Protein AF-A0AAJ1UJC8-F1 (afdb_monomer_lite)

Secondary structure (DSSP, 8-state):
-TTS-HHHHHHHHHHHHHHHHH-TTS-HHHHHHHHH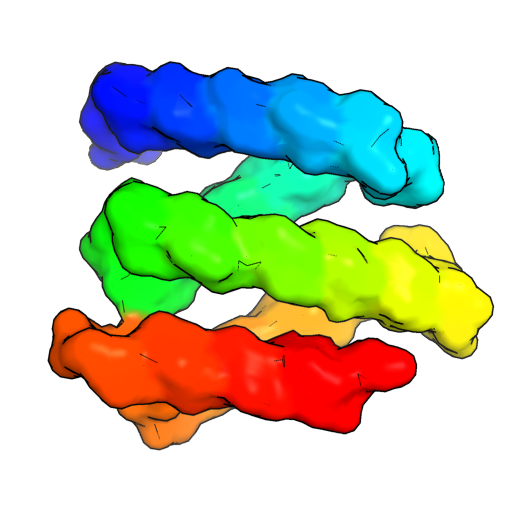HHHHHHSSHHHHHHHHHHHHHHHHHHHHHH-TTTHHHHHHHHHHHHHHTTTT-SSHHHHHHHHHHHHTT-

pLDDT: mean 84.85, std 6.51, range [46.31, 91.12]

Structure (mmCIF, N/CA/C/O backbone):
data_AF-A0AAJ1UJC8-F1
#
_entry.id   AF-A0AAJ1UJC8-F1
#
loop_
_atom_site.group_PDB
_atom_site.id
_atom_site.type_symbol
_atom_site.label_atom_id
_atom_site.label_alt_id
_atom_site.label_comp_id
_atom_site.label_asym_id
_atom_site.label_entity_id
_atom_site.label_seq_id
_atom_site.pdbx_PDB_ins_code
_atom_site.Cartn_x
_atom_site.Cartn_y
_atom_site.Cartn_z
_atom_site.occupancy
_atom_site.B_iso_or_equiv
_atom_site.auth_seq_id
_atom_site.auth_comp_id
_atom_site.auth_asym_id
_atom_site.auth_atom_id
_atom_site.pdbx_PDB_model_num
ATOM 1 N N . MET A 1 1 ? 4.176 17.114 0.044 1.00 52.53 1 MET A N 1
ATOM 2 C CA . MET A 1 1 ? 4.171 16.309 -1.205 1.00 52.53 1 MET A CA 1
ATOM 3 C C . MET A 1 1 ? 5.011 16.971 -2.307 1.00 52.53 1 MET A C 1
ATOM 5 O O . MET A 1 1 ? 4.641 16.918 -3.474 1.00 52.53 1 MET A O 1
ATOM 9 N N . ALA A 1 2 ? 6.133 17.609 -1.962 1.00 46.31 2 ALA A N 1
ATOM 10 C CA . ALA A 1 2 ? 7.000 18.229 -2.961 1.00 46.31 2 ALA A CA 1
ATOM 11 C C . ALA A 1 2 ? 7.847 17.137 -3.635 1.00 46.31 2 ALA A C 1
ATOM 13 O O . ALA A 1 2 ? 8.385 16.286 -2.932 1.00 46.31 2 ALA A O 1
ATOM 14 N N . GLY A 1 3 ? 7.905 17.126 -4.969 1.00 63.94 3 GLY A N 1
ATOM 15 C CA . GLY A 1 3 ? 8.744 16.208 -5.754 1.00 63.94 3 GLY A CA 1
ATOM 16 C C . GLY A 1 3 ? 8.019 15.063 -6.472 1.00 63.94 3 GLY A C 1
ATOM 17 O O . GLY A 1 3 ? 8.605 14.465 -7.364 1.00 63.94 3 GLY A O 1
ATOM 18 N N . LEU A 1 4 ? 6.750 14.780 -6.153 1.00 67.94 4 LEU A N 1
ATOM 19 C CA . LEU A 1 4 ? 5.981 13.755 -6.869 1.00 67.94 4 LEU A CA 1
ATOM 20 C C . LEU A 1 4 ? 5.298 14.369 -8.111 1.00 67.94 4 LEU A C 1
ATOM 22 O O . LEU A 1 4 ? 4.667 15.431 -7.971 1.00 67.94 4 LEU A O 1
ATOM 26 N N . PRO A 1 5 ? 5.366 13.741 -9.299 1.00 79.44 5 PRO A N 1
ATOM 27 C CA . PRO A 1 5 ? 4.606 14.172 -10.468 1.00 79.44 5 PRO A CA 1
ATOM 28 C C . PRO A 1 5 ? 3.118 14.345 -10.148 1.00 79.44 5 PRO A C 1
ATOM 30 O O . PRO A 1 5 ? 2.547 13.629 -9.326 1.00 79.44 5 PRO A O 1
ATOM 33 N N . GLU A 1 6 ? 2.473 15.324 -10.778 1.00 80.69 6 GLU A N 1
ATOM 34 C CA . GLU A 1 6 ? 1.062 15.631 -10.511 1.00 80.69 6 GLU A CA 1
ATOM 35 C C . GLU A 1 6 ? 0.134 14.464 -10.876 1.00 80.69 6 GLU A C 1
ATOM 37 O O . GLU A 1 6 ? -0.797 14.159 -10.131 1.00 80.69 6 GLU A O 1
ATOM 42 N N . LYS A 1 7 ? 0.472 13.730 -11.944 1.00 81.88 7 LYS A N 1
ATOM 43 C CA . LYS A 1 7 ? -0.191 12.473 -12.321 1.00 81.88 7 LYS A CA 1
ATOM 44 C C . LYS A 1 7 ? -0.176 11.428 -11.197 1.00 81.88 7 LYS A C 1
ATOM 46 O O . LYS A 1 7 ? -1.203 10.817 -10.923 1.00 81.88 7 LYS A O 1
ATOM 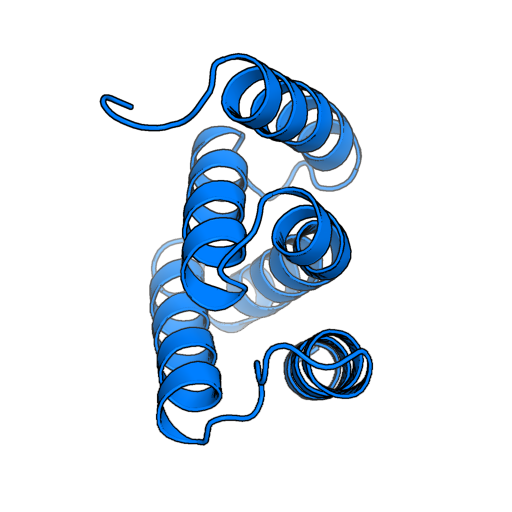51 N N . ASP A 1 8 ? 0.948 11.288 -10.500 1.00 80.50 8 ASP A N 1
ATOM 52 C CA . ASP A 1 8 ? 1.134 10.265 -9.469 1.00 80.50 8 ASP A CA 1
ATOM 53 C C . ASP A 1 8 ? 0.397 10.668 -8.190 1.00 80.50 8 ASP A C 1
ATOM 55 O O . ASP A 1 8 ? -0.228 9.841 -7.533 1.00 80.50 8 ASP A O 1
ATOM 59 N N . ARG A 1 9 ? 0.380 11.971 -7.871 1.00 79.69 9 ARG A N 1
ATOM 60 C CA . ARG A 1 9 ? -0.439 12.510 -6.773 1.00 79.69 9 ARG A CA 1
ATOM 61 C C . ARG A 1 9 ? -1.923 12.273 -7.002 1.00 79.69 9 ARG A C 1
ATOM 63 O O . ARG A 1 9 ? -2.626 11.910 -6.059 1.00 79.69 9 ARG A O 1
ATOM 70 N N . LYS A 1 10 ? -2.393 12.488 -8.232 1.00 85.62 10 LYS A N 1
ATOM 71 C CA . LYS A 1 10 ? -3.791 12.257 -8.588 1.00 85.62 10 LYS A CA 1
ATOM 72 C C . LYS A 1 10 ? -4.144 10.775 -8.471 1.00 85.62 10 LYS A C 1
ATOM 74 O O . LYS A 1 10 ? -5.089 10.458 -7.761 1.00 85.62 10 LYS A O 1
ATOM 79 N N . LEU A 1 11 ? -3.324 9.888 -9.043 1.00 83.12 11 LEU A N 1
ATOM 80 C CA . LEU A 1 11 ? -3.504 8.436 -8.937 1.00 83.12 11 LEU A CA 1
ATOM 81 C C . LEU A 1 11 ? -3.602 7.976 -7.473 1.00 83.12 11 LEU A C 1
ATOM 83 O O . LEU A 1 11 ? -4.546 7.283 -7.107 1.00 83.12 11 LEU A O 1
ATOM 87 N N . MET A 1 12 ? -2.674 8.418 -6.618 1.00 81.31 12 MET A N 1
ATOM 88 C CA . MET A 1 12 ? -2.700 8.097 -5.186 1.00 81.31 12 MET A CA 1
ATOM 89 C C . MET A 1 12 ? -3.981 8.570 -4.500 1.00 81.31 12 MET A C 1
ATOM 91 O O . MET A 1 12 ? -4.538 7.848 -3.679 1.00 81.31 12 MET A O 1
ATOM 95 N N . THR A 1 13 ? -4.425 9.787 -4.812 1.00 83.81 13 THR A N 1
ATOM 96 C CA . THR A 1 13 ? -5.607 10.387 -4.184 1.00 83.81 13 THR A CA 1
ATOM 97 C C . THR A 1 13 ? -6.875 9.656 -4.616 1.00 83.81 13 THR A C 1
ATOM 99 O O . THR A 1 13 ? -7.664 9.260 -3.761 1.00 83.81 13 THR A O 1
ATOM 102 N N . ASP A 1 14 ? -7.035 9.410 -5.919 1.00 87.88 14 ASP A N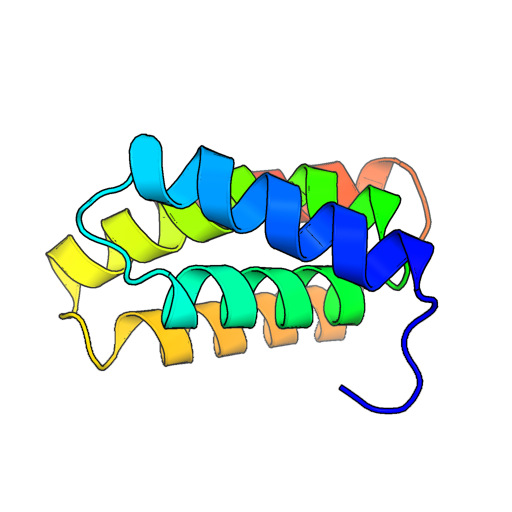 1
ATOM 103 C CA . ASP A 1 14 ? -8.179 8.687 -6.482 1.00 87.88 14 ASP A CA 1
ATOM 104 C C . ASP A 1 14 ? -8.265 7.275 -5.881 1.00 87.88 14 ASP A C 1
ATOM 106 O O . ASP A 1 14 ? -9.329 6.837 -5.432 1.00 87.88 14 ASP A O 1
ATOM 110 N N . ARG A 1 15 ? -7.119 6.592 -5.769 1.00 86.88 15 ARG A N 1
ATOM 111 C CA . ARG A 1 15 ? -7.054 5.259 -5.174 1.00 86.88 15 ARG A CA 1
ATOM 112 C C . ARG A 1 15 ? -7.321 5.259 -3.675 1.00 86.88 15 ARG A C 1
ATOM 114 O O . ARG A 1 15 ? -8.007 4.367 -3.180 1.00 86.88 15 ARG A O 1
ATOM 121 N N . ALA A 1 16 ? -6.806 6.244 -2.943 1.00 83.50 16 ALA A N 1
ATOM 122 C CA . ALA A 1 16 ? -7.053 6.356 -1.513 1.00 83.50 16 ALA A CA 1
ATOM 123 C C . ALA A 1 16 ? -8.537 6.583 -1.211 1.00 83.50 16 ALA A C 1
ATOM 125 O O . ALA A 1 16 ? -9.072 5.964 -0.293 1.00 83.50 16 ALA A O 1
ATOM 126 N N . VAL A 1 17 ? -9.215 7.407 -2.016 1.00 86.44 17 VAL A N 1
ATOM 127 C CA . VAL A 1 17 ? -10.668 7.600 -1.937 1.00 86.44 17 VAL A CA 1
ATOM 128 C C . VAL A 1 17 ? -11.401 6.284 -2.203 1.00 86.44 17 VAL A C 1
ATOM 130 O O . VAL A 1 17 ? -12.225 5.879 -1.383 1.00 86.44 17 VAL A O 1
ATOM 133 N N . GLU A 1 18 ? -11.068 5.569 -3.281 1.00 88.88 18 GLU A N 1
ATOM 134 C CA . GLU A 1 18 ? -11.677 4.267 -3.592 1.00 88.88 18 GLU A CA 1
ATOM 135 C C . GLU A 1 18 ? -11.498 3.253 -2.448 1.00 88.88 18 GLU A C 1
ATOM 137 O O . GLU A 1 18 ? -12.451 2.586 -2.038 1.00 88.88 18 GLU A O 1
ATOM 142 N N . LEU A 1 19 ? -10.282 3.146 -1.907 1.00 87.81 19 LEU A N 1
ATOM 143 C CA . LEU A 1 19 ? -9.959 2.199 -0.842 1.00 87.81 19 LEU A CA 1
ATOM 144 C C . LEU A 1 19 ? -10.580 2.594 0.497 1.00 87.81 19 LEU A C 1
ATOM 146 O O . LEU A 1 19 ? -11.027 1.705 1.216 1.00 87.81 19 LEU A O 1
ATOM 150 N N . SER A 1 20 ? -10.695 3.887 0.809 1.00 85.44 20 SER A N 1
ATOM 151 C CA . SER A 1 20 ? -11.398 4.350 2.015 1.00 85.44 20 SER A CA 1
ATOM 152 C C . SER A 1 20 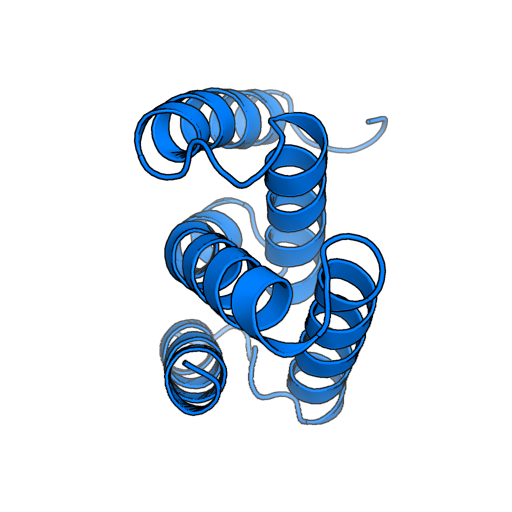? -12.871 3.933 2.027 1.00 85.44 20 SER A C 1
ATOM 154 O O . SER A 1 20 ? -13.412 3.606 3.080 1.00 85.44 20 SER A O 1
ATOM 156 N N . GLY A 1 21 ? -13.507 3.849 0.851 1.00 85.44 21 GLY A N 1
ATOM 157 C CA . GLY A 1 21 ? -14.869 3.330 0.719 1.00 85.44 21 GLY A CA 1
ATOM 158 C C . GLY A 1 21 ? -14.970 1.817 0.947 1.00 85.44 21 GLY A C 1
ATOM 159 O O . GLY A 1 21 ? -16.002 1.333 1.406 1.00 85.44 21 GLY A O 1
ATOM 160 N N . ARG A 1 22 ? -13.906 1.059 0.647 1.00 87.19 22 ARG A N 1
ATOM 161 C CA . ARG A 1 22 ? -13.850 -0.402 0.846 1.00 87.19 22 ARG A CA 1
ATOM 162 C C . ARG A 1 22 ? -13.401 -0.808 2.250 1.00 87.19 22 ARG A C 1
ATOM 164 O O . ARG A 1 22 ? -13.821 -1.854 2.735 1.00 87.19 22 ARG A O 1
ATOM 171 N N . TYR A 1 23 ? -12.557 -0.002 2.884 1.00 86.25 23 TYR A N 1
ATOM 172 C CA . TYR A 1 23 ? -11.932 -0.281 4.174 1.00 86.25 23 TYR A CA 1
ATOM 173 C C . TYR A 1 23 ? -12.220 0.855 5.166 1.00 86.25 23 TYR A C 1
ATOM 175 O O . TYR A 1 23 ? -11.320 1.632 5.480 1.00 86.25 23 TYR A O 1
ATOM 183 N N . PRO A 1 24 ? -13.455 0.957 5.695 1.00 81.56 24 PRO A N 1
ATOM 184 C CA . PRO A 1 24 ? -13.862 2.065 6.567 1.00 81.56 24 PRO A CA 1
ATOM 185 C C . PRO A 1 24 ? -13.085 2.124 7.892 1.00 81.56 24 PRO A C 1
ATOM 187 O O . PRO A 1 24 ? -13.064 3.157 8.553 1.00 81.56 24 PRO A O 1
ATOM 190 N N . SER A 1 25 ? -12.443 1.020 8.280 1.00 81.44 25 SER A N 1
ATOM 191 C CA . SER A 1 25 ? -11.593 0.918 9.470 1.00 81.44 25 SER A CA 1
ATOM 192 C C . SER A 1 25 ? -10.250 1.644 9.321 1.00 81.44 25 SER A C 1
ATOM 194 O O . SER A 1 25 ? -9.639 1.996 10.326 1.00 81.44 25 SER A O 1
ATOM 196 N N . ALA A 1 26 ? -9.782 1.858 8.087 1.00 83.19 26 ALA A N 1
ATOM 197 C CA . ALA A 1 26 ? -8.538 2.563 7.804 1.00 83.19 26 ALA A CA 1
ATOM 198 C C . ALA A 1 26 ? -8.841 4.033 7.496 1.00 83.19 26 ALA A C 1
ATOM 200 O O . ALA A 1 26 ? -9.670 4.340 6.636 1.00 83.19 26 ALA A O 1
ATOM 201 N N . SER A 1 27 ? -8.167 4.963 8.178 1.00 82.06 27 SER A N 1
ATOM 202 C CA . SER A 1 27 ? -8.396 6.382 7.915 1.00 82.06 27 SER A CA 1
ATOM 203 C C . SER A 1 27 ? -7.863 6.768 6.530 1.00 82.06 27 SER A C 1
ATOM 205 O O . SER A 1 27 ? -6.883 6.203 6.038 1.00 82.06 27 SER A O 1
ATOM 207 N N . ALA A 1 28 ? -8.470 7.774 5.895 1.00 81.00 28 ALA A N 1
ATOM 208 C CA . ALA A 1 28 ? -7.975 8.294 4.616 1.00 81.00 28 ALA A CA 1
ATOM 209 C C . ALA A 1 28 ? -6.507 8.757 4.713 1.00 81.00 28 ALA A C 1
ATOM 211 O O . ALA A 1 28 ? -5.743 8.615 3.759 1.00 81.00 28 ALA A O 1
ATOM 212 N N . THR A 1 29 ? -6.098 9.258 5.883 1.00 84.06 29 THR A N 1
ATOM 213 C CA . THR A 1 29 ? -4.709 9.625 6.181 1.00 84.06 29 THR A CA 1
ATOM 214 C C . THR A 1 29 ? -3.787 8.407 6.151 1.00 84.06 29 THR A C 1
ATOM 216 O O . THR A 1 29 ? -2.741 8.467 5.501 1.00 84.06 29 THR A O 1
ATOM 219 N N . ASP A 1 30 ? -4.186 7.296 6.776 1.00 84.69 30 ASP A N 1
ATOM 220 C CA . ASP A 1 30 ? -3.395 6.060 6.793 1.00 84.69 30 ASP A CA 1
ATOM 221 C C . ASP A 1 30 ? -3.266 5.475 5.390 1.00 84.69 30 ASP A C 1
ATOM 223 O O . ASP A 1 30 ? -2.176 5.100 4.969 1.00 84.69 30 ASP A O 1
ATOM 227 N N . ILE A 1 31 ? -4.356 5.459 4.619 1.00 87.19 31 ILE A N 1
ATOM 228 C CA . ILE A 1 31 ? -4.344 4.957 3.241 1.00 87.19 31 ILE A CA 1
ATOM 229 C C . ILE A 1 31 ? -3.438 5.825 2.358 1.00 87.19 31 ILE A C 1
ATOM 231 O O . ILE A 1 31 ? -2.647 5.297 1.579 1.00 87.19 31 ILE A O 1
ATOM 235 N N . MET A 1 32 ? -3.484 7.152 2.509 1.00 87.50 32 MET A N 1
ATOM 236 C CA . MET A 1 32 ? -2.576 8.067 1.807 1.00 87.50 32 MET A CA 1
ATOM 237 C C . MET A 1 32 ? -1.111 7.865 2.212 1.00 87.50 32 MET A C 1
ATOM 239 O O . MET A 1 32 ? -0.206 7.993 1.379 1.00 87.50 32 MET A O 1
ATOM 243 N N . GLN A 1 33 ? -0.855 7.544 3.481 1.00 86.19 33 GLN A N 1
ATOM 244 C CA . GLN A 1 33 ? 0.477 7.183 3.950 1.00 86.19 33 GLN A CA 1
ATOM 245 C C . GLN A 1 33 ? 0.929 5.850 3.344 1.00 86.19 33 GLN A C 1
ATOM 247 O O . GLN A 1 33 ? 2.031 5.790 2.803 1.00 86.19 33 GLN A O 1
ATOM 252 N N . MET A 1 34 ? 0.079 4.821 3.349 1.00 88.69 34 MET A N 1
ATOM 253 C CA . MET A 1 34 ? 0.360 3.523 2.725 1.00 88.69 34 MET A CA 1
ATOM 254 C C . MET A 1 34 ? 0.624 3.665 1.231 1.00 88.69 34 MET A C 1
ATOM 256 O O . MET A 1 34 ? 1.577 3.080 0.729 1.00 88.69 34 MET A O 1
ATOM 260 N N . ALA A 1 35 ? -0.131 4.515 0.534 1.00 88.31 35 ALA A N 1
ATOM 261 C CA . ALA A 1 35 ? 0.129 4.841 -0.860 1.00 88.31 35 ALA A CA 1
ATOM 262 C C . ALA A 1 35 ? 1.543 5.414 -1.026 1.00 88.31 35 ALA A C 1
ATOM 264 O O . ALA A 1 35 ? 2.308 4.949 -1.864 1.00 88.31 35 ALA A O 1
ATOM 265 N N . ARG A 1 36 ? 1.948 6.384 -0.196 1.00 86.38 36 ARG A N 1
ATOM 266 C CA . ARG A 1 36 ? 3.296 6.975 -0.282 1.00 86.38 36 ARG A CA 1
ATOM 267 C C . ARG A 1 36 ? 4.384 5.926 -0.088 1.00 86.38 36 ARG A C 1
ATOM 269 O O . ARG A 1 36 ? 5.378 5.941 -0.815 1.00 86.38 36 ARG A O 1
ATOM 276 N N . VAL A 1 37 ? 4.213 5.060 0.904 1.00 86.69 37 VAL A N 1
ATOM 277 C CA . VAL A 1 37 ? 5.191 4.014 1.200 1.00 86.69 37 VAL A CA 1
ATOM 278 C C . VAL A 1 37 ? 5.241 3.023 0.041 1.00 86.69 37 VAL A C 1
ATOM 280 O O . VAL A 1 37 ? 6.325 2.774 -0.467 1.00 86.69 37 VAL A O 1
ATOM 283 N N . ALA A 1 38 ? 4.094 2.585 -0.483 1.00 87.44 38 ALA A N 1
ATOM 284 C CA . ALA A 1 38 ? 4.007 1.693 -1.637 1.00 87.44 38 ALA A CA 1
ATOM 285 C C . ALA A 1 38 ? 4.765 2.228 -2.861 1.00 87.44 38 ALA A C 1
ATOM 287 O O . ALA A 1 38 ? 5.551 1.508 -3.471 1.00 87.44 38 ALA A O 1
ATOM 288 N N . LEU A 1 39 ? 4.578 3.509 -3.194 1.00 87.00 39 LEU A N 1
ATOM 289 C CA . LEU A 1 39 ? 5.307 4.154 -4.289 1.00 87.00 39 LEU A CA 1
ATOM 290 C C . LEU A 1 39 ? 6.815 4.199 -4.048 1.00 87.00 39 LEU A C 1
ATOM 292 O O . LEU A 1 39 ? 7.595 4.010 -4.977 1.00 87.00 39 LEU A O 1
ATOM 296 N N . THR A 1 40 ? 7.220 4.470 -2.808 1.00 85.06 40 THR A N 1
ATOM 297 C CA . THR A 1 40 ? 8.635 4.584 -2.445 1.00 85.06 40 THR A CA 1
ATOM 298 C C . THR A 1 40 ? 9.3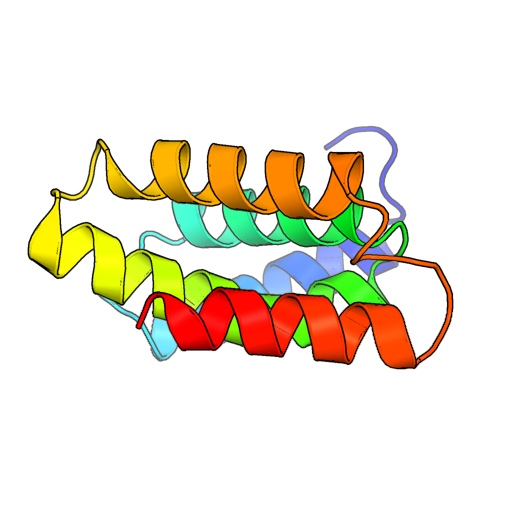07 3.214 -2.495 1.00 85.06 40 THR A C 1
ATOM 300 O O . THR A 1 40 ? 10.362 3.078 -3.102 1.00 85.06 40 THR A O 1
ATOM 303 N N . THR A 1 41 ? 8.659 2.190 -1.938 1.00 86.12 41 THR A N 1
ATOM 304 C CA . THR A 1 41 ? 9.138 0.805 -1.950 1.00 86.12 41 THR A CA 1
ATOM 305 C C . THR A 1 41 ? 9.179 0.231 -3.363 1.00 86.12 41 THR A C 1
ATOM 307 O O . THR A 1 41 ? 10.106 -0.493 -3.691 1.00 86.12 41 THR A O 1
ATOM 310 N N . MET A 1 42 ? 8.218 0.542 -4.232 1.00 88.19 42 MET A N 1
ATOM 311 C CA . MET A 1 42 ? 8.181 -0.048 -5.579 1.00 88.19 42 MET A CA 1
ATOM 312 C C . MET A 1 42 ? 8.950 0.746 -6.640 1.00 88.19 42 MET A C 1
ATOM 314 O O . MET A 1 42 ? 9.115 0.262 -7.765 1.00 88.19 42 MET A O 1
ATOM 318 N N . GLY A 1 43 ? 9.394 1.960 -6.311 1.00 85.06 43 GLY A N 1
ATOM 319 C CA . GLY A 1 43 ? 10.138 2.852 -7.202 1.00 85.06 43 GLY A CA 1
ATOM 320 C C . GLY A 1 43 ? 9.307 3.505 -8.314 1.00 85.06 43 GLY A C 1
ATOM 321 O O . GLY A 1 43 ? 9.826 4.359 -9.031 1.00 85.06 43 GLY A O 1
ATOM 322 N N . SER A 1 44 ? 8.027 3.147 -8.471 1.00 85.25 44 SER A N 1
ATOM 323 C CA . SER A 1 44 ? 7.120 3.775 -9.436 1.00 85.25 44 SER A CA 1
ATOM 324 C C . SER A 1 44 ? 5.675 3.829 -8.938 1.00 85.25 44 SER A C 1
ATOM 326 O O . SER A 1 44 ? 5.239 3.004 -8.130 1.00 85.25 44 SER A O 1
ATOM 328 N N . ALA A 1 45 ? 4.919 4.803 -9.453 1.00 84.44 45 ALA A N 1
ATOM 329 C CA . ALA A 1 45 ? 3.512 4.993 -9.115 1.00 84.44 45 ALA A CA 1
ATOM 330 C C . ALA A 1 45 ? 2.628 3.814 -9.531 1.00 84.44 45 ALA A C 1
ATOM 332 O O . ALA A 1 45 ? 1.814 3.353 -8.738 1.00 84.44 45 ALA A O 1
ATOM 333 N N . GLU A 1 46 ? 2.839 3.281 -10.734 1.00 86.56 46 GLU A N 1
ATOM 334 C CA . GLU A 1 46 ? 2.065 2.152 -11.260 1.00 86.56 46 GLU A CA 1
ATOM 335 C C . GLU A 1 46 ? 2.289 0.871 -10.451 1.00 86.56 46 GLU A C 1
ATOM 337 O O . GLU A 1 46 ? 1.338 0.161 -10.140 1.00 86.56 46 GLU A O 1
ATOM 342 N N . ARG A 1 47 ? 3.534 0.579 -10.060 1.00 87.12 47 ARG A N 1
ATOM 343 C CA . ARG A 1 47 ? 3.845 -0.621 -9.268 1.00 87.12 47 ARG A CA 1
ATOM 344 C C . ARG A 1 47 ? 3.398 -0.464 -7.815 1.00 87.12 47 ARG A C 1
ATOM 346 O O . ARG A 1 47 ? 2.925 -1.425 -7.215 1.00 87.12 47 ARG A O 1
ATOM 353 N N . GLY A 1 48 ? 3.504 0.746 -7.264 1.00 87.31 48 GLY A N 1
ATOM 354 C CA . GLY A 1 48 ? 2.966 1.075 -5.945 1.00 87.31 48 GLY A CA 1
ATOM 355 C C . GLY A 1 48 ? 1.445 0.905 -5.878 1.00 87.31 48 GLY A C 1
ATOM 356 O O . GLY A 1 48 ? 0.935 0.329 -4.920 1.00 87.31 48 GLY A O 1
ATOM 357 N N . ASP A 1 49 ? 0.721 1.335 -6.914 1.00 89.38 49 ASP A N 1
ATOM 358 C CA . ASP A 1 49 ? -0.736 1.176 -7.000 1.00 89.38 49 ASP A CA 1
ATOM 359 C C . ASP A 1 49 ? -1.174 -0.299 -7.020 1.00 89.38 49 ASP A C 1
ATOM 361 O O . ASP A 1 49 ? -2.175 -0.659 -6.401 1.00 89.38 49 ASP A O 1
ATOM 365 N N . GLN A 1 50 ? -0.385 -1.175 -7.649 1.00 89.88 50 GLN A N 1
ATOM 366 C CA . GLN A 1 50 ? -0.673 -2.614 -7.694 1.00 89.88 50 GLN A CA 1
ATOM 367 C C . GLN A 1 50 ? -0.629 -3.271 -6.310 1.00 89.88 50 GLN A C 1
ATOM 369 O O . GLN A 1 50 ? -1.445 -4.147 -6.023 1.00 89.88 50 GLN A O 1
ATOM 374 N N . ILE A 1 51 ? 0.291 -2.846 -5.438 1.00 90.12 51 ILE A N 1
ATOM 375 C CA . ILE A 1 51 ? 0.430 -3.425 -4.093 1.00 90.12 51 ILE A CA 1
ATOM 376 C C . ILE A 1 51 ? -0.440 -2.726 -3.041 1.00 90.12 51 ILE A C 1
ATOM 378 O O . ILE A 1 51 ? -0.702 -3.292 -1.979 1.00 90.12 51 ILE A O 1
ATOM 382 N N . LEU A 1 52 ? -0.908 -1.505 -3.319 1.00 90.81 52 LEU A N 1
ATOM 383 C CA . LEU A 1 52 ? -1.637 -0.672 -2.363 1.00 90.81 52 LEU A CA 1
ATOM 384 C C . LEU A 1 52 ? -2.911 -1.337 -1.794 1.00 90.81 52 LEU A C 1
ATOM 386 O O . LEU A 1 52 ? -3.095 -1.279 -0.578 1.00 90.81 52 LEU A O 1
ATOM 390 N N . PRO A 1 53 ? -3.772 -2.017 -2.579 1.00 90.75 53 PRO A N 1
ATOM 391 C CA . PRO A 1 53 ? -4.921 -2.734 -2.025 1.00 90.75 53 PRO A CA 1
ATOM 392 C C . PRO A 1 53 ? -4.521 -3.832 -1.033 1.00 90.75 53 PRO A C 1
ATOM 394 O O . PRO A 1 53 ? -5.151 -3.965 0.015 1.00 90.75 53 PRO A O 1
ATOM 397 N N . GLY A 1 54 ? -3.457 -4.583 -1.339 1.00 90.19 54 GLY A N 1
ATOM 398 C CA . GLY A 1 54 ? -2.904 -5.599 -0.442 1.00 90.19 54 GLY A CA 1
ATOM 399 C C . GLY A 1 54 ? -2.387 -4.974 0.851 1.00 90.19 54 GLY A C 1
ATOM 400 O O . GLY A 1 54 ? -2.711 -5.447 1.936 1.00 90.19 54 GLY A O 1
ATOM 401 N N . LEU A 1 55 ? -1.673 -3.848 0.752 1.00 90.31 55 LEU A N 1
ATOM 402 C CA . LEU A 1 55 ? -1.183 -3.104 1.914 1.00 90.31 55 LEU A CA 1
ATOM 403 C C . LEU A 1 55 ? -2.306 -2.586 2.809 1.00 90.31 55 LEU A C 1
ATOM 405 O O . LEU A 1 55 ? -2.224 -2.732 4.025 1.00 90.31 55 LEU A O 1
ATOM 409 N N . VAL A 1 56 ? -3.366 -2.011 2.237 1.00 91.12 56 VAL A N 1
ATOM 410 C CA . VAL A 1 56 ? -4.517 -1.538 3.022 1.00 91.12 56 VAL A CA 1
ATOM 411 C C . VAL A 1 56 ? -5.250 -2.711 3.673 1.00 91.12 56 VAL A C 1
ATOM 413 O O . VAL A 1 56 ? -5.647 -2.622 4.833 1.00 91.12 56 VAL A O 1
ATOM 416 N N . LYS A 1 57 ? -5.377 -3.844 2.978 1.00 90.69 57 LYS A N 1
ATOM 417 C CA . LYS A 1 57 ? -5.946 -5.066 3.557 1.00 90.69 57 LYS A CA 1
ATOM 418 C C . LYS A 1 57 ? -5.092 -5.591 4.720 1.00 90.69 57 LYS A C 1
ATOM 420 O O . LYS A 1 57 ? -5.637 -5.882 5.783 1.00 90.69 57 LYS A O 1
ATOM 425 N N . GLY A 1 58 ? -3.771 -5.646 4.548 1.00 89.50 58 GLY A N 1
ATOM 426 C CA . GLY A 1 58 ? -2.816 -5.998 5.602 1.00 89.50 58 GLY A CA 1
ATOM 427 C C . GLY A 1 58 ? -2.868 -5.028 6.781 1.00 89.50 58 GLY A C 1
ATOM 428 O O . GLY A 1 58 ? -2.782 -5.452 7.931 1.00 89.50 58 GLY A O 1
ATOM 429 N N . LEU A 1 59 ? -3.093 -3.737 6.515 1.00 89.44 59 LEU A N 1
ATOM 430 C CA . LEU A 1 59 ? -3.243 -2.721 7.552 1.00 89.44 59 LEU A CA 1
ATOM 431 C C . LEU A 1 59 ? -4.456 -3.035 8.412 1.00 89.44 59 LEU A C 1
ATOM 433 O O . LEU A 1 59 ? -4.318 -3.148 9.622 1.00 89.44 59 LEU A O 1
ATOM 437 N N . VAL A 1 60 ? -5.615 -3.261 7.800 1.00 90.06 60 VAL A N 1
ATOM 438 C CA . VAL A 1 60 ? -6.844 -3.604 8.528 1.00 90.06 60 VAL A CA 1
ATOM 439 C C . VAL A 1 60 ? -6.695 -4.917 9.312 1.00 90.06 60 VAL A C 1
ATOM 441 O O . VAL A 1 60 ? -7.150 -5.011 10.457 1.00 90.06 60 VAL A O 1
ATOM 444 N N . ALA A 1 61 ? -6.017 -5.918 8.744 1.00 89.69 61 ALA A N 1
ATOM 445 C CA . ALA A 1 61 ? -5.734 -7.181 9.429 1.00 89.69 61 ALA A CA 1
ATOM 446 C C . ALA A 1 61 ? -4.839 -6.979 10.669 1.00 89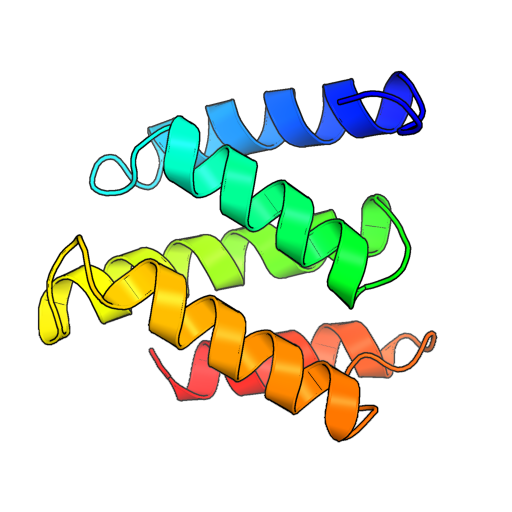.69 61 ALA A C 1
ATOM 448 O O . ALA A 1 61 ? -5.139 -7.470 11.763 1.00 89.69 61 ALA A O 1
ATOM 449 N N . LEU A 1 62 ? -3.773 -6.186 10.542 1.00 87.62 62 LEU A N 1
ATOM 450 C CA . LEU A 1 62 ? -2.888 -5.850 11.657 1.00 87.62 62 LEU A CA 1
ATOM 451 C C . LEU A 1 62 ? -3.571 -4.956 12.695 1.00 87.62 62 LEU A C 1
ATOM 453 O O . LEU A 1 62 ? -3.388 -5.177 13.889 1.00 87.62 62 LEU A O 1
ATOM 457 N N . GLN A 1 63 ? -4.401 -3.997 12.280 1.00 88.19 63 GLN A N 1
ATOM 458 C CA . GLN A 1 63 ? -5.176 -3.155 13.197 1.00 88.19 63 GLN A CA 1
ATOM 459 C C . GLN A 1 63 ? -6.089 -4.009 14.081 1.00 88.19 63 GLN A C 1
ATOM 461 O O . GLN A 1 63 ? -6.191 -3.761 15.282 1.00 88.19 63 GLN A O 1
ATOM 466 N N . SER A 1 64 ? -6.676 -5.061 13.508 1.00 86.25 64 SER A N 1
ATOM 467 C CA . SER A 1 64 ? -7.555 -5.992 14.222 1.00 86.25 64 SER A CA 1
ATOM 468 C C . SER A 1 64 ? -6.822 -6.835 15.274 1.00 86.25 64 SER A C 1
ATOM 470 O O . SER A 1 64 ? -7.434 -7.248 16.255 1.00 86.25 64 SER A O 1
ATOM 472 N N . SER A 1 65 ? -5.521 -7.095 15.098 1.00 86.38 65 SER A N 1
ATOM 473 C CA . SER A 1 65 ? -4.741 -7.981 15.980 1.00 86.38 65 SER A CA 1
ATOM 474 C C . SER A 1 65 ? -3.758 -7.260 16.909 1.00 86.38 65 SER A C 1
ATOM 476 O O . SER A 1 65 ? -3.410 -7.792 17.964 1.00 86.38 65 SER A O 1
ATOM 478 N N . LYS A 1 66 ? -3.282 -6.069 16.531 1.00 86.56 66 LYS A N 1
ATOM 479 C CA . LYS A 1 66 ? -2.235 -5.304 17.234 1.00 86.56 66 LYS A CA 1
ATOM 480 C C . LYS A 1 66 ? -2.682 -3.907 17.666 1.00 86.56 66 LYS A C 1
ATOM 482 O O . LYS A 1 66 ? -1.991 -3.292 18.473 1.00 86.56 66 LYS A O 1
ATOM 487 N N . GLY A 1 67 ? -3.820 -3.429 17.166 1.00 85.62 67 GLY A N 1
ATOM 488 C CA . GLY A 1 67 ? -4.340 -2.088 17.425 1.00 85.62 67 GLY A CA 1
ATOM 489 C C . GLY A 1 67 ? -3.982 -1.075 16.336 1.00 85.62 67 GLY A C 1
ATOM 490 O O . GLY A 1 67 ? -3.044 -1.261 15.556 1.00 85.62 67 GLY A O 1
ATOM 491 N N . VAL A 1 68 ? -4.758 0.012 16.296 1.00 82.94 68 VAL A N 1
ATOM 492 C CA . VAL A 1 68 ? -4.693 1.048 15.250 1.00 82.94 68 VAL A CA 1
ATOM 493 C C . VAL A 1 68 ? -3.364 1.799 15.201 1.00 82.94 68 VAL A C 1
ATOM 495 O O . VAL A 1 68 ? -2.917 2.142 14.112 1.00 82.94 68 VAL A O 1
ATOM 498 N N . ASP A 1 69 ? -2.698 1.963 16.345 1.00 81.88 69 ASP A N 1
ATOM 499 C CA . ASP A 1 69 ? -1.450 2.728 16.444 1.00 81.88 69 ASP A CA 1
ATOM 500 C C . ASP A 1 69 ? -0.213 1.913 16.026 1.00 81.88 69 ASP A C 1
ATOM 502 O O . ASP A 1 69 ? 0.728 2.448 15.444 1.00 81.88 69 ASP A O 1
ATOM 506 N N . ALA A 1 70 ? -0.204 0.601 16.298 1.00 85.50 70 ALA A N 1
ATOM 507 C CA . ALA A 1 70 ? 0.956 -0.262 16.052 1.00 85.50 70 ALA A CA 1
ATOM 508 C C . ALA A 1 70 ? 0.995 -0.835 14.625 1.00 85.50 70 ALA A C 1
ATOM 510 O O . ALA A 1 70 ? 2.070 -1.113 14.086 1.00 85.50 70 ALA A O 1
ATOM 511 N N . ALA A 1 71 ? -0.172 -1.027 14.004 1.00 85.81 71 ALA A N 1
ATOM 512 C CA . ALA A 1 71 ? -0.288 -1.650 12.690 1.00 85.81 71 ALA A CA 1
ATOM 513 C C . ALA A 1 71 ? 0.468 -0.906 11.566 1.00 85.81 71 ALA A C 1
ATOM 515 O O . ALA A 1 71 ? 1.193 -1.578 10.824 1.00 85.81 71 ALA A O 1
ATOM 516 N N . PRO A 1 72 ? 0.401 0.440 11.445 1.00 84.31 72 PRO A N 1
ATOM 517 C CA . PRO A 1 72 ? 1.147 1.169 10.418 1.00 84.31 72 PRO A CA 1
ATOM 518 C C . PRO A 1 72 ? 2.665 1.010 10.562 1.00 84.31 72 PRO A C 1
ATOM 520 O O . PRO A 1 72 ? 3.378 0.851 9.571 1.00 84.31 72 PRO A O 1
ATOM 523 N N . GLU A 1 73 ? 3.178 1.027 11.796 1.00 87.06 73 GLU A N 1
ATOM 524 C CA . GLU A 1 73 ? 4.611 0.872 12.052 1.00 87.06 73 GLU A CA 1
ATOM 525 C C . GLU A 1 73 ? 5.098 -0.536 11.687 1.00 87.06 73 GLU A C 1
ATOM 527 O O . GLU A 1 73 ? 6.145 -0.687 11.053 1.00 87.06 73 GLU A O 1
ATOM 532 N N . MET A 1 74 ? 4.327 -1.573 12.028 1.00 86.06 74 MET A N 1
ATOM 533 C CA . MET A 1 74 ? 4.657 -2.954 11.665 1.00 86.06 74 MET A CA 1
ATOM 534 C C . MET A 1 74 ? 4.680 -3.165 10.150 1.00 86.06 74 MET A C 1
ATOM 536 O O . MET A 1 74 ? 5.606 -3.793 9.638 1.00 86.06 74 MET A O 1
ATOM 540 N N . LEU A 1 75 ? 3.715 -2.593 9.429 1.00 86.81 75 LEU A N 1
ATOM 541 C CA . LEU A 1 75 ? 3.683 -2.628 7.967 1.00 86.81 75 LEU A CA 1
ATOM 542 C C . LEU A 1 75 ? 4.870 -1.908 7.336 1.00 86.81 75 LEU A C 1
ATOM 544 O O . LEU A 1 75 ? 5.488 -2.436 6.416 1.00 86.81 75 LEU A O 1
ATOM 548 N N . ASN A 1 76 ? 5.249 -0.744 7.864 1.00 87.62 76 ASN A N 1
ATOM 549 C CA . ASN A 1 76 ? 6.445 -0.044 7.402 1.00 87.62 76 ASN A CA 1
ATOM 550 C C . ASN A 1 76 ? 7.711 -0.879 7.626 1.00 87.62 76 ASN A C 1
ATOM 552 O O . ASN A 1 76 ? 8.561 -0.962 6.742 1.00 87.62 76 ASN A O 1
ATOM 556 N N . ARG A 1 77 ? 7.838 -1.545 8.781 1.00 89.38 77 ARG A N 1
ATOM 557 C CA . ARG A 1 77 ? 8.964 -2.455 9.047 1.00 89.38 77 ARG A CA 1
ATOM 558 C C . ARG A 1 77 ? 8.976 -3.643 8.086 1.00 89.38 77 ARG A C 1
ATOM 560 O O . ARG A 1 77 ? 10.051 -4.011 7.620 1.00 89.38 77 ARG A O 1
ATOM 567 N N . LEU A 1 78 ? 7.810 -4.210 7.767 1.00 89.31 78 LEU A N 1
ATOM 568 C CA . LEU A 1 78 ? 7.687 -5.280 6.777 1.00 89.31 78 LEU A CA 1
ATOM 569 C C . LEU A 1 78 ? 8.181 -4.814 5.406 1.00 89.31 78 LEU A C 1
ATOM 571 O O . LEU A 1 78 ? 9.035 -5.468 4.817 1.00 89.31 78 LEU A O 1
ATOM 575 N N . LEU A 1 79 ? 7.696 -3.667 4.929 1.00 88.25 79 LEU A N 1
ATOM 576 C CA . LEU A 1 79 ? 8.076 -3.119 3.628 1.00 88.25 79 LEU A CA 1
ATOM 577 C C . LEU A 1 79 ? 9.566 -2.779 3.551 1.00 88.25 79 LEU A C 1
ATOM 579 O O . LEU A 1 79 ? 10.207 -3.095 2.554 1.00 88.25 79 LEU A O 1
ATOM 583 N N . ASN A 1 80 ? 10.144 -2.234 4.623 1.00 87.62 80 ASN A N 1
ATOM 584 C CA . ASN A 1 80 ? 11.593 -2.041 4.717 1.00 87.62 80 ASN A CA 1
ATOM 585 C C . ASN A 1 80 ? 12.348 -3.380 4.676 1.00 87.62 80 ASN A C 1
ATOM 587 O O . ASN A 1 80 ? 13.433 -3.463 4.114 1.00 87.62 80 ASN A O 1
ATOM 591 N N . GLY A 1 81 ? 11.791 -4.442 5.263 1.00 87.56 81 GLY A N 1
ATOM 592 C CA . GLY A 1 81 ? 12.330 -5.797 5.147 1.00 87.56 81 GLY A CA 1
ATOM 593 C C . GLY A 1 81 ? 12.299 -6.316 3.708 1.00 87.56 81 GLY A C 1
ATOM 594 O O . GLY A 1 81 ? 13.297 -6.848 3.235 1.00 87.56 81 GLY A O 1
ATOM 595 N N . ILE A 1 82 ? 11.185 -6.121 2.997 1.00 87.12 82 ILE A N 1
ATOM 596 C CA . ILE A 1 82 ? 11.032 -6.484 1.578 1.00 87.12 82 ILE A CA 1
ATOM 597 C C . ILE A 1 82 ? 12.072 -5.749 0.721 1.00 87.12 82 ILE A C 1
ATOM 599 O O . ILE A 1 82 ? 12.724 -6.384 -0.109 1.00 87.12 82 ILE A O 1
ATOM 603 N N . ASP A 1 83 ? 12.251 -4.450 0.962 1.00 86.50 83 ASP A N 1
ATOM 604 C CA . ASP A 1 83 ? 13.226 -3.598 0.273 1.00 86.50 83 ASP A CA 1
ATOM 605 C C . ASP A 1 83 ? 14.672 -4.038 0.551 1.00 86.50 83 ASP A C 1
ATOM 607 O O . ASP A 1 83 ? 15.434 -4.322 -0.371 1.00 86.50 83 ASP A O 1
ATOM 611 N N . ASN A 1 84 ? 15.029 -4.241 1.824 1.00 86.81 84 ASN A N 1
ATOM 612 C CA . ASN A 1 84 ? 16.359 -4.719 2.218 1.00 86.81 84 ASN A CA 1
ATOM 613 C C . ASN A 1 84 ? 16.692 -6.115 1.666 1.00 86.81 84 ASN A C 1
ATOM 615 O O . ASN A 1 84 ? 17.856 -6.428 1.426 1.00 86.81 84 ASN A O 1
ATOM 619 N N . LEU A 1 85 ? 15.684 -6.970 1.477 1.00 86.69 85 LEU A N 1
ATOM 620 C CA . LEU A 1 85 ? 15.837 -8.295 0.870 1.00 86.69 85 LEU A CA 1
ATOM 621 C C . LEU A 1 85 ? 15.824 -8.254 -0.668 1.00 86.69 85 LEU A C 1
ATOM 623 O O . LEU A 1 85 ? 15.955 -9.305 -1.301 1.00 86.69 85 LEU A O 1
ATOM 627 N N . GLY A 1 86 ? 15.627 -7.077 -1.274 1.00 85.06 86 GLY A N 1
ATOM 628 C CA . GLY A 1 86 ? 15.521 -6.890 -2.721 1.00 85.06 86 GLY A CA 1
ATOM 629 C C . GLY A 1 86 ? 14.311 -7.592 -3.342 1.00 85.06 86 GLY A C 1
ATOM 630 O O . GLY A 1 86 ? 14.309 -7.895 -4.536 1.00 85.06 86 GLY A O 1
ATOM 631 N N . LYS A 1 87 ? 13.282 -7.909 -2.545 1.00 87.56 87 LYS A N 1
ATOM 632 C CA . LYS A 1 87 ? 12.094 -8.649 -3.004 1.00 87.56 87 LYS A CA 1
ATOM 633 C C . LYS A 1 87 ? 11.131 -7.788 -3.819 1.00 87.56 87 LYS A C 1
ATOM 635 O O . LYS A 1 87 ? 10.322 -8.344 -4.551 1.00 87.56 87 LYS A O 1
ATOM 640 N N . ASN A 1 88 ? 11.288 -6.472 -3.759 1.00 83.75 88 ASN A N 1
ATOM 641 C CA . ASN A 1 88 ? 10.634 -5.440 -4.568 1.00 83.75 88 ASN A CA 1
ATOM 642 C C . ASN A 1 88 ? 11.379 -5.111 -5.885 1.00 83.75 88 ASN A C 1
ATOM 644 O O . ASN A 1 88 ? 11.103 -4.073 -6.497 1.00 83.75 88 ASN A O 1
ATOM 648 N N . SER A 1 89 ? 12.306 -5.976 -6.330 1.00 82.12 89 SER A N 1
ATOM 649 C CA . SER A 1 89 ? 13.096 -5.841 -7.571 1.00 82.12 89 SER A CA 1
ATOM 650 C C . SER A 1 89 ? 12.283 -5.281 -8.738 1.00 82.12 89 SER A C 1
ATOM 652 O O . SER A 1 89 ? 11.131 -5.668 -8.886 1.00 82.12 89 SER A O 1
ATOM 654 N N . MET A 1 90 ? 12.864 -4.431 -9.593 1.00 77.31 90 MET A N 1
ATOM 655 C CA . MET A 1 90 ? 12.167 -3.712 -10.686 1.00 77.31 90 MET A CA 1
ATOM 656 C C . MET A 1 90 ? 11.390 -4.601 -11.681 1.00 77.31 90 MET A C 1
ATOM 658 O O . MET A 1 90 ? 10.498 -4.106 -12.365 1.00 77.31 90 MET A O 1
ATOM 662 N N . ASP A 1 91 ? 11.670 -5.902 -11.718 1.00 80.38 91 ASP A N 1
ATOM 663 C CA . ASP A 1 91 ? 11.012 -6.874 -12.592 1.00 80.38 91 ASP A CA 1
ATOM 664 C C . ASP A 1 91 ? 9.549 -7.163 -12.193 1.00 80.38 91 ASP A C 1
ATOM 666 O O . ASP A 1 91 ? 9.098 -6.857 -11.083 1.00 80.38 91 ASP A O 1
ATOM 670 N N . GLU A 1 92 ? 8.795 -7.821 -13.081 1.00 72.38 92 GLU A N 1
ATOM 671 C CA . GLU A 1 92 ? 7.405 -8.250 -12.828 1.00 72.38 92 GLU A CA 1
ATOM 672 C C . GLU A 1 92 ? 7.274 -9.121 -11.566 1.00 72.38 92 GLU A C 1
ATOM 674 O O . GLU A 1 92 ? 6.270 -9.074 -10.854 1.00 72.38 92 GLU A O 1
ATOM 679 N N . VAL A 1 93 ? 8.333 -9.863 -11.230 1.00 84.94 93 VAL A N 1
ATOM 680 C CA . VAL A 1 93 ? 8.395 -10.720 -10.040 1.00 84.94 93 VAL A CA 1
ATOM 681 C C . VAL A 1 93 ? 8.360 -9.901 -8.742 1.00 84.94 93 VAL A C 1
ATOM 683 O O . VAL A 1 93 ? 7.860 -10.389 -7.732 1.00 84.94 93 VAL A O 1
ATOM 686 N N . GLY A 1 94 ? 8.831 -8.649 -8.744 1.00 83.38 94 GLY A N 1
ATOM 687 C CA . GLY A 1 94 ? 8.930 -7.840 -7.526 1.00 83.38 94 GLY A CA 1
ATOM 688 C C . GLY A 1 94 ? 7.582 -7.421 -6.939 1.00 83.38 94 GLY A C 1
ATOM 689 O O . GLY A 1 94 ? 7.405 -7.430 -5.721 1.00 83.38 94 GLY A O 1
ATOM 690 N N . VAL A 1 95 ? 6.600 -7.112 -7.795 1.00 86.50 95 VAL A N 1
ATOM 691 C CA . VAL A 1 95 ? 5.221 -6.831 -7.355 1.00 86.50 95 VAL A CA 1
ATOM 692 C C . VAL A 1 95 ? 4.621 -8.089 -6.738 1.00 86.50 95 VAL A C 1
ATOM 694 O O . VAL A 1 95 ? 4.093 -8.041 -5.629 1.00 86.50 95 VAL A O 1
ATOM 697 N N . LYS A 1 96 ? 4.750 -9.224 -7.437 1.00 88.06 96 LYS A N 1
ATOM 698 C CA . LYS A 1 96 ? 4.208 -10.505 -6.985 1.00 88.06 96 LYS A CA 1
ATOM 699 C C . LYS A 1 96 ? 4.814 -10.941 -5.651 1.00 88.06 96 LYS A C 1
ATOM 701 O O . LYS A 1 96 ? 4.069 -11.231 -4.732 1.00 88.06 96 LYS A O 1
ATOM 706 N N . ASN A 1 97 ? 6.138 -10.901 -5.511 1.00 89.12 97 ASN A N 1
ATOM 707 C CA . ASN A 1 97 ? 6.817 -11.223 -4.254 1.00 89.12 97 ASN A CA 1
ATOM 708 C C . ASN A 1 97 ? 6.333 -10.340 -3.099 1.00 89.12 97 ASN A C 1
ATOM 710 O O . ASN A 1 97 ? 6.148 -10.819 -1.986 1.00 89.12 97 ASN A O 1
ATOM 714 N N . THR A 1 98 ? 6.160 -9.042 -3.358 1.00 87.31 98 THR A N 1
ATOM 715 C CA . THR A 1 98 ? 5.694 -8.091 -2.346 1.00 87.31 98 THR A CA 1
ATOM 716 C C . THR A 1 98 ? 4.268 -8.429 -1.911 1.00 87.31 98 THR A C 1
ATOM 718 O O . THR A 1 98 ? 4.005 -8.493 -0.714 1.00 87.31 98 THR A O 1
ATOM 721 N N . LEU A 1 99 ? 3.373 -8.714 -2.864 1.00 88.75 99 LEU A N 1
ATOM 722 C CA . LEU A 1 99 ? 2.010 -9.170 -2.581 1.00 88.75 99 LEU A CA 1
ATOM 723 C C . LEU A 1 99 ? 1.988 -10.501 -1.827 1.00 88.75 99 LEU A C 1
ATOM 725 O O . LEU A 1 99 ? 1.317 -10.575 -0.809 1.00 88.75 99 LEU A O 1
ATOM 729 N N . ASP A 1 100 ? 2.767 -11.499 -2.249 1.00 90.38 100 ASP A N 1
ATOM 730 C CA . ASP A 1 100 ? 2.838 -12.810 -1.591 1.00 90.38 100 ASP A CA 1
ATOM 731 C C . ASP A 1 100 ? 3.280 -12.675 -0.118 1.00 90.38 100 ASP A C 1
ATOM 733 O O . ASP A 1 100 ? 2.767 -13.361 0.766 1.00 90.38 100 ASP A O 1
ATOM 737 N N . ILE A 1 101 ? 4.212 -11.758 0.174 1.00 88.00 101 ILE A N 1
ATOM 738 C CA . ILE A 1 101 ? 4.663 -11.472 1.544 1.00 88.00 101 ILE A CA 1
ATOM 739 C C . ILE A 1 101 ? 3.575 -10.751 2.353 1.00 88.00 101 ILE A C 1
ATOM 741 O O . ILE A 1 101 ? 3.382 -11.068 3.526 1.00 88.00 101 ILE A O 1
ATOM 745 N N . ILE A 1 102 ? 2.868 -9.790 1.748 1.00 87.25 102 ILE A N 1
ATOM 746 C CA . ILE A 1 102 ? 1.756 -9.084 2.399 1.00 87.25 102 ILE A CA 1
ATOM 747 C C . ILE A 1 102 ? 0.587 -10.041 2.662 1.00 87.25 102 ILE A C 1
ATOM 749 O O . ILE A 1 102 ? -0.002 -10.004 3.735 1.00 87.25 102 ILE A O 1
ATOM 753 N N . ASP A 1 103 ? 0.259 -10.925 1.726 1.00 87.62 103 ASP A N 1
ATOM 754 C CA . ASP A 1 103 ? -0.794 -11.921 1.912 1.00 87.62 103 ASP A CA 1
ATOM 755 C C . ASP A 1 103 ? -0.410 -12.957 2.976 1.00 87.62 103 ASP A C 1
ATOM 757 O O . ASP A 1 103 ? -1.280 -13.446 3.687 1.00 87.62 103 ASP A O 1
ATOM 761 N N . GLY A 1 104 ? 0.883 -13.240 3.161 1.00 85.56 104 GLY A N 1
ATOM 762 C CA . GLY A 1 104 ? 1.370 -14.129 4.217 1.00 85.56 104 GLY A CA 1
ATOM 763 C C . GLY A 1 104 ? 1.201 -13.606 5.652 1.00 85.56 104 GLY A C 1
ATOM 764 O O . GLY A 1 104 ? 1.385 -14.380 6.591 1.00 85.56 104 GLY A O 1
ATOM 765 N N . ILE A 1 105 ? 0.876 -12.320 5.844 1.00 78.56 105 ILE A N 1
ATOM 766 C CA . ILE A 1 105 ? 0.616 -11.725 7.171 1.00 78.56 105 ILE A CA 1
ATOM 767 C C . ILE A 1 105 ? -0.879 -11.516 7.473 1.00 78.56 105 ILE A C 1
ATOM 769 O O . ILE A 1 105 ? -1.205 -11.046 8.566 1.00 78.56 105 ILE A O 1
ATOM 773 N N . ILE A 1 106 ? -1.760 -11.818 6.513 1.00 79.31 106 ILE A N 1
ATOM 774 C CA . ILE A 1 106 ? -3.226 -11.710 6.617 1.00 79.31 106 ILE A CA 1
ATOM 775 C C . ILE A 1 106 ? -3.806 -13.069 7.004 1.00 79.31 106 ILE A C 1
ATOM 777 O O . ILE A 1 106 ? -4.677 -13.080 7.901 1.00 79.31 106 ILE A O 1
#

Sequence (106 aa):
MAGLPEKDRKLMTDRAVELSGRYPSASATDIMQMARVALTTMGSAERGDQILPGLVKGLVALQSSKGVDAAPEMLNRLLNGIDNLGKNSMDEVGVKNTLDIIDGII

Foldseek 3Di:
DPPDPPVLVVLQLVLLVVVCVVQVVADSVLLSVQLVLLCVLLVHSVLSSLCSSLLSVLLSVCCVPPNNVVSSVVSSVQSVVCSVVCCSPNDPRSSVSSSVSSVVND

Radius of gyration: 12.82 Å; chains: 1; bounding box: 31×32×30 Å